Protein AF-A0A392P5S0-F1 (afdb_monomer_lite)

Radius of gyration: 14.04 Å; chains: 1; bounding box: 34×25×41 Å

pLDDT: mean 90.63, std 9.39, range [59.47, 98.25]

Secondary structure (DSSP, 8-state):
--EEEEESTTSS-EEEEE-TTSEEEEEESTTSTT--EEEEEEE----PPTT-S----EEEEETTTTEEEEESSSSEEEEEETTTTEEEEEEE-SSSSPP---

Structure (mmCIF, N/CA/C/O backbone):
data_AF-A0A392P5S0-F1
#
_entry.id   AF-A0A392P5S0-F1
#
loop_
_atom_site.group_PDB
_atom_site.id
_atom_site.type_symbol
_atom_site.label_atom_id
_atom_site.label_alt_id
_atom_site.label_comp_id
_atom_site.label_asym_id
_atom_site.label_entity_id
_atom_site.label_seq_id
_atom_site.pdbx_PDB_ins_code
_atom_site.Cartn_x
_atom_site.Cartn_y
_atom_site.Cartn_z
_atom_site.occupancy
_atom_site.B_iso_or_equiv
_atom_site.auth_seq_id
_atom_site.auth_comp_id
_atom_site.auth_asym_id
_atom_site.auth_atom_id
_atom_site.pdbx_PDB_model_num
ATOM 1 N N . ILE A 1 1 ? -0.315 -10.932 -1.453 1.00 83.0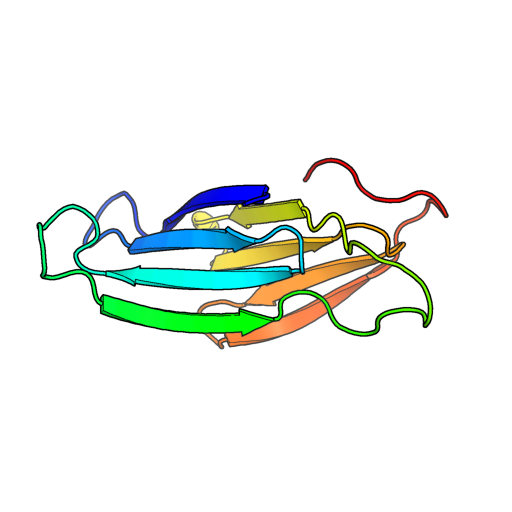0 1 ILE A N 1
ATOM 2 C CA . ILE A 1 1 ? 0.170 -9.912 -0.491 1.00 83.00 1 ILE A CA 1
ATOM 3 C C . ILE A 1 1 ? 1.676 -9.899 -0.627 1.00 83.00 1 ILE A C 1
ATOM 5 O O . ILE A 1 1 ? 2.263 -10.970 -0.542 1.00 83.00 1 ILE A O 1
ATOM 9 N N . SER A 1 2 ? 2.264 -8.745 -0.922 1.00 93.12 2 SER A N 1
ATOM 10 C CA . SER A 1 2 ? 3.711 -8.587 -1.091 1.00 93.12 2 SER A CA 1
ATOM 11 C C . SER A 1 2 ? 4.390 -7.954 0.119 1.00 93.12 2 SER A C 1
ATOM 13 O O . SER A 1 2 ? 5.561 -8.231 0.353 1.00 93.12 2 SER A O 1
ATOM 15 N N . LYS A 1 3 ? 3.667 -7.162 0.924 1.00 96.19 3 LYS A N 1
ATOM 16 C CA . LYS A 1 3 ? 4.178 -6.626 2.192 1.00 96.19 3 LYS A CA 1
ATOM 17 C C . LYS A 1 3 ? 3.084 -6.459 3.236 1.00 96.19 3 LYS A C 1
ATOM 19 O O . LYS A 1 3 ? 1.951 -6.108 2.907 1.00 96.19 3 LYS A O 1
ATOM 24 N N . LEU A 1 4 ? 3.467 -6.676 4.489 1.00 97.50 4 LEU A N 1
ATOM 25 C CA . LEU A 1 4 ? 2.742 -6.261 5.683 1.00 97.50 4 LEU A CA 1
ATOM 26 C C . LEU A 1 4 ? 3.721 -5.479 6.556 1.00 97.50 4 LEU A C 1
ATOM 28 O O . LEU A 1 4 ? 4.816 -5.974 6.822 1.00 97.50 4 LEU A O 1
ATOM 32 N N . CYS A 1 5 ? 3.355 -4.279 6.987 1.00 97.06 5 CYS A N 1
ATOM 33 C CA . CYS A 1 5 ? 4.156 -3.518 7.942 1.00 97.06 5 CYS A CA 1
ATOM 34 C C . CYS A 1 5 ? 3.275 -2.643 8.830 1.00 97.06 5 CYS A C 1
ATOM 36 O O . CYS A 1 5 ? 2.129 -2.337 8.488 1.00 97.06 5 CYS A O 1
ATOM 38 N N . LEU A 1 6 ? 3.826 -2.257 9.977 1.00 97.44 6 LEU A N 1
ATOM 39 C CA . LEU A 1 6 ? 3.198 -1.296 10.868 1.00 97.44 6 LEU A CA 1
ATOM 40 C C . LEU A 1 6 ? 3.603 0.119 10.461 1.00 97.44 6 LEU A C 1
ATOM 42 O O . LEU A 1 6 ? 4.764 0.387 10.154 1.00 97.44 6 LEU A O 1
ATOM 46 N N . VAL A 1 7 ? 2.623 1.010 10.456 1.00 96.44 7 VAL A N 1
ATOM 47 C CA . VAL A 1 7 ? 2.802 2.455 10.329 1.00 96.44 7 VAL A CA 1
ATOM 48 C C . VAL A 1 7 ? 2.481 3.056 11.689 1.00 96.44 7 VAL A C 1
ATOM 50 O O . VAL A 1 7 ? 1.508 2.646 12.319 1.00 96.44 7 VAL A O 1
ATOM 53 N N . ASN A 1 8 ? 3.288 4.011 12.142 1.00 95.06 8 ASN A N 1
ATOM 54 C CA . ASN A 1 8 ? 3.174 4.637 13.464 1.00 95.06 8 ASN A CA 1
ATOM 55 C C . ASN A 1 8 ? 3.279 3.618 14.613 1.00 95.06 8 ASN A C 1
ATOM 57 O O . ASN A 1 8 ? 2.482 3.630 15.542 1.00 95.06 8 ASN A O 1
ATOM 61 N N . GLU A 1 9 ? 4.267 2.719 14.547 1.00 92.50 9 GLU A N 1
ATOM 62 C CA . GLU A 1 9 ? 4.440 1.610 15.504 1.00 92.50 9 GLU A CA 1
ATOM 63 C C . GLU A 1 9 ? 4.568 2.055 16.973 1.00 92.50 9 GLU A C 1
ATOM 65 O O . GLU A 1 9 ? 4.170 1.325 17.873 1.00 92.50 9 GLU A O 1
ATOM 70 N N . LEU A 1 10 ? 5.095 3.256 17.220 1.00 92.44 10 LEU A N 1
ATOM 71 C CA . LEU A 1 10 ? 5.299 3.791 18.570 1.00 92.44 10 LEU A CA 1
ATOM 72 C C . LEU A 1 10 ? 4.048 4.457 19.175 1.00 92.44 10 LEU A C 1
ATOM 74 O O . LEU A 1 10 ? 4.129 4.968 20.290 1.00 92.44 10 LEU A O 1
ATOM 78 N N . ASP A 1 11 ? 2.923 4.481 18.456 1.00 89.31 11 ASP A N 1
ATOM 79 C CA . ASP A 1 11 ? 1.676 5.130 18.878 1.00 89.31 11 ASP A CA 1
ATOM 80 C C . ASP A 1 11 ? 0.446 4.312 18.410 1.00 89.31 11 ASP A C 1
ATOM 82 O O . ASP A 1 11 ? 0.447 3.078 18.474 1.00 89.31 11 ASP A O 1
ATOM 86 N N . ASP A 1 12 ? -0.607 4.979 17.929 1.00 91.38 12 ASP A N 1
ATOM 87 C CA . ASP A 1 12 ? -1.849 4.421 17.393 1.00 91.38 12 ASP A CA 1
ATOM 88 C C . ASP A 1 12 ? -1.605 3.715 16.037 1.00 91.38 12 ASP A C 1
ATOM 90 O O . ASP A 1 12 ? -1.971 4.198 14.958 1.00 91.38 12 ASP A O 1
ATOM 94 N N . SER A 1 13 ? -0.920 2.568 16.098 1.00 96.38 13 SER A N 1
ATOM 95 C CA . SER A 1 13 ? -0.388 1.879 14.921 1.00 96.38 13 SER A CA 1
ATOM 96 C C . SER A 1 13 ? -1.461 1.461 13.911 1.00 96.38 13 SER A C 1
ATOM 98 O O . SER A 1 13 ? -2.577 1.041 14.241 1.00 96.38 13 SER A O 1
ATOM 100 N N . LEU A 1 14 ? -1.089 1.542 12.637 1.00 97.38 14 LEU A N 1
ATOM 101 C CA . LEU A 1 14 ? -1.897 1.130 11.499 1.00 97.38 14 LEU A CA 1
ATOM 102 C C . LEU A 1 14 ? -1.224 -0.042 10.789 1.00 97.38 14 LEU A C 1
ATOM 104 O O . LEU A 1 14 ? -0.001 -0.103 10.678 1.00 97.38 14 LEU A O 1
ATOM 108 N N . LEU A 1 15 ? -2.028 -0.953 10.252 1.00 97.94 15 LEU A N 1
ATOM 109 C CA . LEU A 1 15 ? -1.539 -2.054 9.432 1.00 97.94 15 LEU A CA 1
ATOM 110 C C . LEU A 1 15 ? -1.566 -1.649 7.961 1.00 97.94 15 LEU A C 1
ATOM 112 O O . LEU A 1 15 ? -2.641 -1.533 7.367 1.00 97.94 15 LEU A O 1
ATOM 116 N N . LEU A 1 16 ? -0.393 -1.501 7.357 1.00 98.00 16 LEU A N 1
ATOM 117 C CA . LEU A 1 16 ? -0.255 -1.364 5.914 1.00 98.00 16 LEU A CA 1
ATOM 118 C C . LEU A 1 16 ? -0.141 -2.749 5.277 1.00 98.00 16 LEU A C 1
ATOM 120 O O . LEU A 1 16 ? 0.732 -3.545 5.624 1.00 98.00 16 LEU A O 1
ATOM 124 N N . ALA A 1 17 ? -1.019 -3.021 4.316 1.00 98.00 17 ALA A N 1
ATOM 125 C CA . ALA A 1 17 ? -1.022 -4.232 3.512 1.00 98.00 17 ALA A CA 1
ATOM 126 C C . ALA A 1 17 ? -0.869 -3.884 2.029 1.00 98.00 17 ALA A C 1
ATOM 128 O O . ALA A 1 17 ? -1.772 -3.307 1.417 1.00 98.00 17 ALA A O 1
ATOM 129 N N . ALA A 1 18 ? 0.267 -4.273 1.453 1.00 96.50 18 ALA A N 1
ATOM 130 C CA . ALA A 1 18 ? 0.521 -4.172 0.025 1.00 96.50 18 ALA A CA 1
ATOM 131 C C . ALA A 1 18 ? 0.192 -5.497 -0.667 1.00 96.50 18 ALA A C 1
ATOM 133 O O . ALA A 1 18 ? 0.598 -6.587 -0.246 1.00 96.50 18 ALA A O 1
ATOM 134 N N . SER A 1 19 ? -0.558 -5.405 -1.752 1.00 94.56 19 SER A N 1
ATOM 135 C CA . SER A 1 19 ? -0.874 -6.518 -2.631 1.00 94.56 19 SER A CA 1
ATOM 136 C C . SER A 1 19 ? 0.105 -6.570 -3.807 1.00 94.56 19 SER A C 1
ATOM 138 O O . SER A 1 19 ? 0.677 -5.564 -4.215 1.00 94.56 19 SER A O 1
ATOM 140 N N . SER A 1 20 ? 0.294 -7.761 -4.374 1.00 91.75 20 SER A N 1
ATOM 141 C CA . SER A 1 20 ? 1.240 -8.015 -5.471 1.00 91.75 20 SER A CA 1
ATOM 142 C C . SER A 1 20 ? 0.830 -7.341 -6.793 1.00 91.75 20 SER A C 1
ATOM 144 O O . SER A 1 20 ? 1.634 -7.245 -7.715 1.00 91.75 20 SER A O 1
ATOM 146 N N . ASP A 1 21 ? -0.409 -6.853 -6.882 1.00 89.62 21 ASP A N 1
ATOM 147 C CA . ASP A 1 21 ? -0.940 -6.021 -7.971 1.00 89.62 21 ASP A CA 1
ATOM 148 C C . ASP A 1 21 ? -0.653 -4.512 -7.783 1.00 89.62 21 ASP A C 1
ATOM 150 O O . ASP A 1 21 ? -1.026 -3.691 -8.625 1.00 89.62 21 ASP A O 1
ATOM 154 N N . GLY A 1 22 ? 0.030 -4.134 -6.699 1.00 91.31 22 GLY A N 1
ATOM 155 C CA . GLY A 1 22 ? 0.379 -2.749 -6.380 1.00 91.31 22 GLY A CA 1
ATOM 156 C C . GLY A 1 22 ? -0.711 -1.986 -5.631 1.00 91.31 22 GLY A C 1
ATOM 157 O O . GLY A 1 22 ? -0.559 -0.789 -5.409 1.00 91.31 22 GLY A O 1
ATOM 158 N N . ASN A 1 23 ? -1.804 -2.636 -5.225 1.00 93.94 23 ASN A N 1
ATOM 159 C CA . ASN A 1 23 ? -2.785 -1.996 -4.353 1.00 93.94 23 ASN A CA 1
ATOM 160 C C . ASN A 1 23 ? -2.277 -1.960 -2.909 1.00 93.94 23 ASN A C 1
ATOM 162 O O . ASN A 1 23 ? -1.872 -2.987 -2.357 1.00 93.94 23 ASN A O 1
ATOM 166 N N . ILE A 1 24 ? -2.358 -0.792 -2.28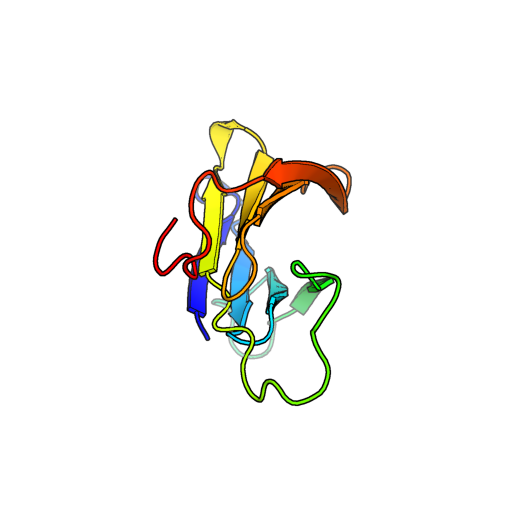1 1.00 95.81 24 ILE A N 1
ATOM 167 C CA . ILE A 1 24 ? -2.018 -0.575 -0.876 1.00 95.81 24 ILE A CA 1
ATOM 168 C C . ILE A 1 24 ? -3.293 -0.267 -0.108 1.00 95.81 24 ILE A C 1
ATOM 170 O O . ILE A 1 24 ? -4.147 0.493 -0.564 1.00 95.81 24 ILE A O 1
ATOM 174 N N . ARG A 1 25 ? -3.431 -0.889 1.062 1.00 97.31 25 ARG A N 1
ATOM 175 C CA . ARG A 1 25 ? -4.525 -0.642 2.002 1.00 97.31 25 ARG A CA 1
ATOM 176 C C . ARG A 1 25 ? -3.955 -0.438 3.391 1.00 97.31 25 ARG A C 1
ATOM 178 O O . ARG A 1 25 ? -3.139 -1.243 3.833 1.00 97.31 25 ARG A O 1
ATOM 185 N N . VAL A 1 26 ? -4.419 0.595 4.079 1.00 97.50 26 VAL A N 1
ATOM 186 C CA . VAL A 1 26 ? -4.016 0.900 5.453 1.00 97.50 26 VAL A CA 1
ATOM 187 C C . VAL A 1 26 ? -5.213 0.700 6.369 1.00 97.50 26 VAL A C 1
ATOM 189 O O . VAL A 1 26 ? -6.295 1.221 6.102 1.00 97.50 26 VAL A O 1
ATOM 192 N N . TRP A 1 27 ? -5.034 -0.068 7.438 1.00 98.25 27 TRP A N 1
ATOM 193 C CA . TRP A 1 27 ? -6.104 -0.483 8.337 1.00 98.25 27 TRP A CA 1
ATOM 194 C C . TRP A 1 27 ? -5.863 0.005 9.761 1.00 98.25 27 TRP A C 1
ATOM 196 O O . TRP A 1 27 ? -4.773 -0.168 10.305 1.00 98.25 27 TRP A O 1
ATOM 206 N N . LYS A 1 28 ? -6.912 0.542 10.383 1.00 97.75 28 LYS A N 1
ATOM 207 C CA . LYS A 1 28 ? -6.968 0.848 11.816 1.00 97.75 28 LYS A CA 1
ATOM 208 C C . LYS A 1 28 ? -7.714 -0.260 12.563 1.00 97.75 28 LYS A C 1
ATOM 210 O O . LYS A 1 28 ? -8.472 -1.024 11.956 1.00 97.75 28 LYS A O 1
ATOM 215 N N . ASP A 1 29 ? -7.502 -0.339 13.877 1.00 97.12 29 ASP A N 1
ATOM 216 C CA . ASP A 1 29 ? -8.162 -1.298 14.772 1.00 97.12 29 ASP A CA 1
ATOM 217 C C . ASP A 1 29 ? -7.921 -2.759 14.323 1.00 97.12 29 ASP A C 1
ATOM 219 O O . ASP A 1 29 ? -8.761 -3.640 14.516 1.00 97.12 29 ASP A O 1
ATOM 223 N N . TYR A 1 30 ? -6.773 -3.030 13.680 1.00 96.69 30 TYR A N 1
ATOM 224 C CA . TYR A 1 30 ? -6.511 -4.299 12.991 1.00 96.69 30 TYR A CA 1
ATOM 225 C C . TYR A 1 30 ? -6.468 -5.501 13.948 1.00 96.69 30 TYR A C 1
ATOM 227 O O . TYR A 1 30 ? -6.880 -6.601 13.574 1.00 96.69 30 TYR A O 1
ATOM 235 N N . SER A 1 31 ? -6.053 -5.280 15.197 1.00 95.19 31 SER A N 1
ATOM 236 C CA . SER A 1 31 ? -6.010 -6.285 16.266 1.00 95.19 31 SER A CA 1
ATOM 237 C C . SER A 1 31 ? -7.367 -6.532 16.943 1.00 95.19 31 SER A C 1
ATOM 239 O O . SER A 1 31 ? -7.557 -7.563 17.591 1.00 95.19 31 SER A O 1
ATOM 241 N N . LEU A 1 32 ? -8.339 -5.627 16.785 1.00 96.50 32 LEU A N 1
ATOM 242 C CA . LEU A 1 32 ? -9.629 -5.685 17.472 1.00 96.50 32 LEU A CA 1
ATOM 243 C C . LEU A 1 32 ? -10.655 -6.442 16.626 1.00 96.50 32 LEU A C 1
ATOM 245 O O . LEU A 1 32 ? -11.145 -5.945 15.612 1.00 96.50 32 LEU A O 1
ATOM 249 N N . ARG A 1 33 ? -11.008 -7.667 17.029 1.00 96.19 33 ARG A N 1
ATOM 250 C CA . ARG A 1 33 ? -11.948 -8.532 16.292 1.00 96.19 33 ARG A CA 1
ATOM 251 C C . ARG A 1 33 ? -13.243 -7.792 15.919 1.00 96.19 33 ARG A C 1
ATOM 253 O O . ARG A 1 33 ? -13.980 -7.340 16.790 1.00 96.19 33 ARG A O 1
ATOM 260 N N . GLY A 1 34 ? -13.541 -7.732 14.620 1.00 97.19 34 GLY A N 1
ATOM 261 C CA . GLY A 1 34 ? -14.776 -7.144 14.093 1.00 97.19 34 GLY A CA 1
ATOM 262 C C . GLY A 1 34 ? -14.821 -5.615 14.137 1.00 97.19 34 GLY A C 1
ATOM 263 O O . GLY A 1 34 ? -15.889 -5.037 13.941 1.00 97.19 34 GLY A O 1
ATOM 264 N N . LYS A 1 35 ? -13.695 -4.953 14.421 1.00 97.50 35 LYS A N 1
ATOM 265 C CA . LYS A 1 35 ? -13.580 -3.489 14.461 1.00 97.50 35 LYS A CA 1
ATOM 266 C C . LYS A 1 35 ? -12.625 -2.931 13.406 1.00 97.50 35 LYS A C 1
ATOM 268 O O . LYS A 1 35 ? -12.484 -1.717 13.348 1.00 97.50 35 LYS A O 1
ATOM 273 N N . GLN A 1 36 ? -12.034 -3.789 12.567 1.00 97.75 36 GLN A N 1
ATOM 274 C CA . GLN A 1 36 ? -11.122 -3.407 11.486 1.00 97.75 36 GLN A CA 1
ATOM 275 C C . GLN A 1 36 ? -11.759 -2.334 10.595 1.00 97.75 36 GLN A C 1
ATOM 277 O O . GLN A 1 36 ? -12.849 -2.539 10.055 1.00 97.75 36 GLN A O 1
ATOM 282 N N . LYS A 1 37 ? -11.062 -1.213 10.399 1.00 98.06 37 LYS A N 1
ATOM 283 C CA . LYS A 1 37 ? -11.505 -0.122 9.519 1.00 98.06 37 LYS A CA 1
ATOM 284 C C . LYS A 1 37 ? -10.445 0.175 8.479 1.00 98.06 37 LYS A C 1
ATOM 286 O O . LYS A 1 37 ? -9.270 0.291 8.813 1.00 98.06 37 LYS A O 1
ATOM 291 N N . LEU A 1 38 ? -10.870 0.331 7.230 1.00 97.94 38 LEU A N 1
ATOM 292 C CA . LEU A 1 38 ? -10.001 0.818 6.167 1.00 97.94 38 LEU A CA 1
ATOM 293 C C . LEU A 1 38 ? -9.820 2.330 6.349 1.00 97.94 38 LEU A C 1
ATOM 295 O O . LEU A 1 38 ? -10.802 3.065 6.302 1.00 97.94 38 LEU A O 1
ATOM 299 N N . ALA A 1 39 ? -8.586 2.768 6.589 1.00 96.19 39 ALA A N 1
ATOM 300 C CA . ALA A 1 39 ? -8.242 4.179 6.736 1.00 96.19 39 ALA A CA 1
ATOM 301 C C . ALA A 1 39 ? -8.046 4.840 5.365 1.00 96.19 39 ALA A C 1
ATOM 303 O O . ALA A 1 39 ? -8.662 5.860 5.081 1.00 96.19 39 ALA A O 1
ATOM 304 N N . THR A 1 40 ? -7.237 4.222 4.501 1.00 95.94 40 THR A N 1
ATOM 305 C CA . THR A 1 40 ? -7.004 4.678 3.125 1.00 95.94 40 THR A CA 1
ATOM 306 C C . THR A 1 40 ? -6.655 3.498 2.216 1.00 95.94 40 THR A C 1
ATOM 308 O O . THR A 1 40 ? -6.252 2.422 2.685 1.00 95.94 40 THR A O 1
ATOM 311 N N . ALA A 1 41 ? -6.840 3.681 0.910 1.00 95.81 41 ALA A N 1
ATOM 312 C CA . ALA A 1 41 ? -6.453 2.720 -0.112 1.00 95.81 41 ALA A CA 1
ATOM 313 C C . ALA A 1 41 ? -6.094 3.429 -1.420 1.00 95.81 41 ALA A C 1
ATOM 315 O O . ALA A 1 41 ? -6.857 4.258 -1.910 1.00 95.81 41 ALA A O 1
ATOM 316 N N . PHE A 1 42 ? -4.965 3.051 -2.014 1.00 94.06 42 PHE A N 1
ATOM 317 C CA . PHE A 1 42 ? -4.479 3.635 -3.263 1.00 94.06 42 PHE A CA 1
ATOM 318 C C . PHE A 1 42 ? -3.658 2.620 -4.069 1.00 94.06 42 PHE A C 1
ATOM 320 O O . PHE A 1 42 ? -3.166 1.623 -3.536 1.00 94.06 42 PHE A O 1
ATOM 327 N N . SER A 1 43 ? -3.524 2.858 -5.375 1.00 92.69 43 SER A N 1
ATOM 328 C CA . SER A 1 43 ? -2.653 2.067 -6.252 1.00 92.69 43 SER A CA 1
ATOM 329 C C . SER A 1 43 ? -1.274 2.712 -6.288 1.00 92.69 43 SER A C 1
ATOM 331 O O . SER A 1 43 ? -1.136 3.819 -6.798 1.00 92.69 43 SER A O 1
ATOM 333 N N . SER A 1 44 ? -0.250 2.015 -5.798 1.00 91.88 44 SER A N 1
ATOM 334 C CA . SER A 1 44 ? 1.114 2.549 -5.743 1.00 91.88 44 SER A CA 1
ATOM 335 C C . SER A 1 44 ? 1.868 2.453 -7.067 1.00 91.88 44 SER A C 1
ATOM 337 O O . SER A 1 44 ? 2.822 3.192 -7.285 1.00 91.88 44 SER A O 1
ATOM 339 N N . ILE A 1 45 ? 1.421 1.573 -7.967 1.00 86.56 45 ILE A N 1
ATOM 340 C CA . ILE A 1 45 ? 2.046 1.332 -9.269 1.00 86.56 45 ILE A CA 1
ATOM 341 C C . ILE A 1 45 ? 1.138 1.848 -10.392 1.00 86.56 45 ILE A C 1
ATOM 343 O O . ILE A 1 45 ? -0.007 1.406 -10.545 1.00 86.56 45 ILE A O 1
ATOM 347 N N . HIS A 1 46 ? 1.663 2.745 -11.226 1.00 76.38 46 HIS A N 1
ATOM 348 C CA . HIS A 1 46 ? 0.977 3.305 -12.395 1.00 76.38 46 HIS A CA 1
ATOM 349 C C . HIS A 1 46 ? 1.596 2.816 -13.710 1.00 76.38 46 HIS A C 1
ATOM 351 O O . HIS A 1 46 ? 2.801 2.640 -13.796 1.00 76.38 46 HIS A O 1
ATOM 357 N N . GLY A 1 47 ? 0.77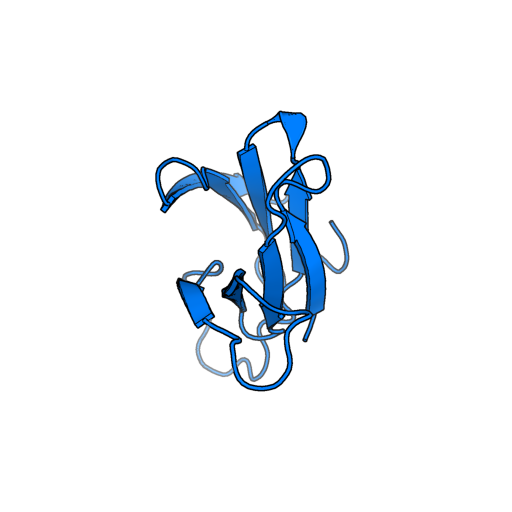8 2.632 -14.752 1.00 66.38 47 GLY A N 1
ATOM 358 C CA . GLY A 1 47 ? 1.267 2.329 -16.105 1.00 66.38 47 GLY A CA 1
ATOM 359 C C . GLY A 1 47 ? 1.619 0.858 -16.319 1.00 66.38 47 GLY A C 1
ATOM 360 O O . GLY A 1 47 ? 2.765 0.457 -16.232 1.00 66.38 47 GLY A O 1
ATOM 361 N N . HIS A 1 48 ? 0.630 0.021 -16.621 1.00 64.31 48 HIS A N 1
ATOM 362 C CA . HIS A 1 48 ? 0.842 -1.410 -16.847 1.00 64.31 48 HIS A CA 1
ATOM 363 C C . HIS A 1 48 ? 0.923 -1.732 -18.348 1.00 64.31 48 HIS A C 1
ATOM 365 O O . HIS A 1 48 ? 0.038 -1.328 -19.105 1.00 64.31 48 HIS A O 1
ATOM 371 N N . LYS A 1 49 ? 1.948 -2.480 -18.786 1.00 62.06 49 LYS A N 1
ATOM 372 C CA . LYS A 1 49 ? 2.035 -2.954 -20.177 1.00 62.06 49 LYS A CA 1
ATOM 373 C C . LYS A 1 49 ? 0.898 -3.952 -20.462 1.00 62.06 49 LYS A C 1
ATOM 375 O O . LYS A 1 49 ? 0.699 -4.876 -19.672 1.00 62.06 49 LYS A O 1
ATOM 380 N N . PRO A 1 50 ? 0.147 -3.814 -21.570 1.00 59.47 50 PRO A N 1
ATOM 381 C CA . PRO A 1 50 ? -0.875 -4.790 -21.944 1.00 59.47 50 PRO A CA 1
ATOM 382 C C . PRO A 1 50 ? -0.279 -6.205 -22.033 1.00 59.47 50 PRO A C 1
ATOM 384 O O . PRO A 1 50 ? 0.759 -6.394 -22.659 1.00 59.47 50 PRO A O 1
ATOM 387 N N . GLY A 1 51 ? -0.927 -7.196 -21.412 1.00 63.78 51 GLY A N 1
ATOM 388 C CA . GLY A 1 51 ? -0.537 -8.614 -21.499 1.00 63.78 51 GLY A CA 1
ATOM 389 C C . GLY A 1 51 ? 0.264 -9.174 -20.318 1.00 63.78 51 GLY A C 1
ATOM 390 O O . GLY A 1 51 ? 0.374 -10.394 -20.195 1.00 63.78 51 GLY A O 1
ATOM 391 N N . VAL A 1 52 ? 0.760 -8.328 -19.413 1.00 65.12 52 VAL A N 1
ATOM 392 C CA . VAL A 1 52 ? 1.383 -8.779 -18.160 1.00 65.12 52 VAL A CA 1
ATOM 393 C C . VAL A 1 52 ? 0.293 -9.232 -17.170 1.00 65.12 52 VAL A C 1
ATOM 395 O O . VAL A 1 52 ? -0.741 -8.589 -17.022 1.00 65.12 52 VAL A O 1
ATOM 398 N N . ARG A 1 53 ? 0.458 -10.397 -16.531 1.00 62.34 53 ARG A N 1
ATOM 399 C CA . ARG A 1 53 ? -0.563 -10.963 -15.619 1.00 62.34 53 ARG A CA 1
ATOM 400 C C . ARG A 1 53 ? -0.356 -10.580 -14.153 1.00 62.34 53 ARG A C 1
ATOM 402 O O . ARG A 1 53 ? -1.289 -10.704 -13.367 1.00 62.34 53 ARG A O 1
ATOM 409 N N . SER A 1 54 ? 0.846 -10.144 -13.783 1.00 67.81 54 SER A N 1
ATOM 410 C CA . SER A 1 54 ? 1.210 -9.784 -12.413 1.00 67.81 54 SER A CA 1
ATOM 411 C C . SER A 1 54 ? 2.121 -8.568 -12.430 1.00 67.81 54 SER A C 1
ATOM 413 O O . SER A 1 54 ? 3.028 -8.500 -13.240 1.00 67.81 54 SER A O 1
ATOM 415 N N . ARG A 1 55 ? 1.916 -7.617 -11.517 1.00 77.81 55 ARG A N 1
ATOM 416 C CA . ARG A 1 55 ? 2.850 -6.492 -11.342 1.00 77.81 55 ARG A CA 1
ATOM 417 C C . ARG A 1 55 ? 4.058 -6.857 -10.483 1.00 77.81 55 ARG A C 1
ATOM 419 O O . ARG A 1 55 ? 5.011 -6.082 -10.459 1.00 77.81 55 ARG A O 1
ATOM 426 N N . ASN A 1 56 ? 3.991 -7.995 -9.778 1.00 88.81 56 ASN A N 1
ATOM 427 C CA . ASN A 1 56 ? 4.971 -8.437 -8.782 1.00 88.81 56 ASN A CA 1
ATOM 428 C C . ASN A 1 56 ? 5.428 -7.277 -7.890 1.00 88.81 56 ASN A C 1
ATOM 430 O O . ASN A 1 56 ? 6.617 -7.046 -7.700 1.00 88.81 56 ASN A O 1
ATOM 434 N N . ALA A 1 57 ? 4.449 -6.516 -7.397 1.00 92.12 57 ALA A N 1
ATOM 435 C CA . ALA A 1 57 ? 4.694 -5.284 -6.676 1.00 92.12 57 ALA A CA 1
ATOM 436 C C . ALA A 1 57 ? 5.526 -5.543 -5.422 1.00 92.12 57 ALA A C 1
ATOM 438 O O . ALA A 1 57 ? 5.123 -6.331 -4.565 1.00 92.12 57 ALA A O 1
ATOM 439 N N . VAL A 1 58 ? 6.631 -4.827 -5.290 1.00 94.62 58 VAL A N 1
ATOM 440 C CA . VAL A 1 58 ? 7.442 -4.750 -4.079 1.00 94.62 58 VAL A CA 1
ATOM 441 C C . VAL A 1 58 ? 7.264 -3.372 -3.472 1.00 94.62 58 VAL A C 1
ATOM 443 O O . VAL A 1 58 ? 7.131 -2.380 -4.189 1.00 94.62 58 VAL A O 1
ATOM 446 N N . VAL A 1 59 ? 7.184 -3.315 -2.148 1.00 96.12 59 VAL A N 1
ATOM 447 C CA . VAL A 1 59 ? 6.875 -2.087 -1.415 1.00 96.12 59 VAL A CA 1
ATOM 448 C C . VAL A 1 59 ? 7.807 -1.978 -0.219 1.00 96.12 59 VAL A C 1
ATOM 450 O O . VAL A 1 59 ? 8.164 -2.993 0.377 1.00 96.12 59 VAL A O 1
ATOM 453 N N . ASP A 1 60 ? 8.175 -0.763 0.166 1.00 96.94 60 ASP A N 1
ATOM 454 C CA . ASP A 1 60 ? 8.845 -0.496 1.431 1.00 96.94 60 ASP A CA 1
ATOM 455 C C . ASP A 1 60 ? 8.335 0.774 2.114 1.00 96.94 60 ASP A C 1
ATOM 457 O O . ASP A 1 60 ? 7.962 1.736 1.448 1.00 96.94 60 ASP A O 1
ATOM 461 N N . TRP A 1 61 ? 8.262 0.739 3.446 1.00 97.19 61 TRP A N 1
ATOM 462 C CA . TRP A 1 61 ? 7.756 1.826 4.283 1.00 97.19 61 TRP A CA 1
ATOM 463 C C . TRP A 1 61 ? 8.886 2.381 5.146 1.00 97.19 61 TRP A C 1
ATOM 465 O O . TRP A 1 61 ? 9.503 1.640 5.908 1.00 97.19 61 TRP A O 1
ATOM 475 N N . GLN A 1 62 ? 9.115 3.692 5.063 1.00 97.38 62 GLN A N 1
ATOM 476 C CA . GLN A 1 62 ? 10.181 4.382 5.785 1.00 97.38 62 GLN A CA 1
ATOM 477 C C . GLN A 1 62 ? 9.602 5.404 6.772 1.00 97.38 62 GLN A C 1
ATOM 479 O O . GLN A 1 62 ? 9.494 6.597 6.468 1.00 97.38 62 GLN A O 1
ATOM 484 N N . GLN A 1 63 ? 9.295 4.929 7.988 1.00 95.06 63 GLN A N 1
ATOM 485 C CA . GLN A 1 63 ? 8.633 5.685 9.064 1.00 95.06 63 GLN A CA 1
ATOM 486 C C . GLN A 1 63 ? 9.257 7.059 9.340 1.00 95.06 63 GLN A C 1
ATOM 488 O O . GLN A 1 63 ? 8.528 8.030 9.503 1.00 95.06 63 GLN A O 1
ATOM 493 N N . GLN A 1 64 ? 10.590 7.158 9.381 1.00 95.56 64 GLN A N 1
ATOM 494 C CA . GLN A 1 64 ? 11.277 8.410 9.725 1.00 95.56 64 GLN A CA 1
ATOM 495 C C . GLN A 1 64 ? 11.044 9.522 8.691 1.00 95.56 64 GLN A C 1
ATOM 497 O O . GLN A 1 64 ? 11.042 10.698 9.039 1.00 95.56 64 GLN A O 1
ATOM 502 N N . SER A 1 65 ? 10.869 9.148 7.423 1.00 96.50 65 SER A N 1
ATOM 503 C CA . SER A 1 65 ? 10.719 10.093 6.311 1.00 96.50 65 SER A CA 1
ATOM 504 C C . SER A 1 65 ? 9.270 10.328 5.892 1.00 96.50 65 SER A C 1
ATOM 506 O O . SER A 1 65 ? 9.002 11.275 5.162 1.00 96.50 65 SER A O 1
ATOM 508 N N . GLY A 1 66 ? 8.347 9.458 6.311 1.00 96.19 66 GLY A N 1
ATOM 509 C CA . GLY A 1 66 ? 6.968 9.480 5.825 1.00 96.19 66 GLY A CA 1
ATOM 510 C C . GLY A 1 66 ? 6.806 8.958 4.392 1.00 96.19 66 GLY A C 1
ATOM 511 O O . GLY A 1 66 ? 5.726 9.090 3.814 1.00 96.19 66 GLY A O 1
ATOM 512 N N . TYR A 1 67 ? 7.855 8.363 3.810 1.00 97.62 67 TYR A N 1
ATOM 513 C CA . TYR A 1 67 ? 7.833 7.885 2.434 1.00 97.62 67 TYR A CA 1
ATOM 514 C C . TYR A 1 67 ? 7.553 6.396 2.311 1.00 97.62 67 TYR A C 1
ATOM 516 O O . TYR A 1 67 ? 8.063 5.561 3.062 1.00 97.62 67 TYR A O 1
ATOM 524 N N . LEU A 1 68 ? 6.784 6.077 1.277 1.00 97.31 68 LEU A N 1
ATOM 525 C CA . LEU A 1 68 ? 6.558 4.725 0.815 1.00 97.31 68 LEU A CA 1
ATOM 526 C C . LEU A 1 68 ? 7.152 4.545 -0.581 1.00 97.31 68 LEU A C 1
ATOM 528 O O . LEU A 1 68 ? 6.850 5.291 -1.510 1.00 97.31 68 LEU A O 1
ATOM 532 N N . TYR A 1 69 ? 7.982 3.525 -0.733 1.00 96.12 69 TYR A N 1
ATOM 533 C CA . TYR A 1 69 ? 8.592 3.158 -2.000 1.00 96.12 69 TYR A CA 1
ATOM 534 C C . TYR A 1 69 ? 7.847 1.979 -2.598 1.00 96.12 69 TYR A C 1
ATOM 536 O O . TYR A 1 69 ? 7.451 1.054 -1.892 1.00 96.12 69 TYR A O 1
ATOM 544 N N . SER A 1 70 ? 7.645 2.000 -3.908 1.00 95.00 70 SER A N 1
ATOM 545 C CA . SER A 1 70 ? 7.012 0.898 -4.624 1.00 95.00 70 SER A CA 1
ATOM 546 C C . SER A 1 70 ? 7.669 0.674 -5.976 1.00 95.00 70 SER A C 1
ATOM 548 O O . SER A 1 70 ? 8.076 1.616 -6.652 1.00 95.00 70 SER A O 1
ATOM 550 N N . SER A 1 71 ? 7.804 -0.589 -6.359 1.00 93.06 71 SER A N 1
ATOM 551 C CA . SER A 1 71 ? 8.338 -1.008 -7.653 1.00 93.06 71 SER A CA 1
ATOM 552 C C . SER A 1 71 ? 7.807 -2.404 -7.998 1.00 93.06 71 SER A C 1
ATOM 554 O O . SER A 1 71 ? 6.887 -2.895 -7.345 1.00 93.06 71 SER A O 1
ATOM 556 N N . GLY A 1 72 ? 8.341 -3.049 -9.029 1.00 88.75 72 GLY A N 1
ATOM 557 C CA . GLY A 1 72 ? 7.945 -4.393 -9.446 1.00 88.75 72 GLY A CA 1
ATOM 558 C C . GLY A 1 72 ? 8.516 -4.712 -10.819 1.00 88.75 72 GLY A C 1
ATOM 559 O O . GLY A 1 72 ? 9.715 -4.580 -11.046 1.00 88.75 72 GLY A O 1
ATOM 560 N N . GLU A 1 73 ? 7.657 -5.073 -11.770 1.00 83.50 73 GLU A N 1
ATOM 561 C CA . GLU A 1 73 ? 8.083 -5.339 -13.156 1.00 83.50 73 GLU A CA 1
ATOM 562 C C . GLU A 1 73 ? 8.505 -4.095 -13.960 1.00 83.50 73 GLU A C 1
ATOM 564 O O . GLU A 1 73 ? 8.987 -4.213 -15.084 1.00 83.50 73 GLU A O 1
ATOM 569 N N . MET A 1 74 ? 8.325 -2.894 -13.411 1.00 75.19 74 MET A N 1
ATOM 570 C CA . MET A 1 74 ? 8.745 -1.649 -14.056 1.00 75.19 74 MET A CA 1
ATOM 571 C C . MET A 1 74 ? 10.173 -1.300 -13.649 1.00 75.19 74 MET A C 1
ATOM 573 O O . MET A 1 74 ? 10.527 -1.409 -12.478 1.00 75.19 74 MET A O 1
ATOM 577 N N . SER A 1 75 ? 10.963 -0.781 -14.589 1.00 79.56 75 SER A N 1
ATOM 578 C CA . SER A 1 75 ? 12.299 -0.229 -14.342 1.00 79.56 75 SER A CA 1
ATOM 579 C C . SER A 1 75 ? 12.223 1.160 -13.688 1.00 79.56 75 SER A C 1
ATOM 581 O O . SER A 1 75 ? 12.842 2.129 -14.126 1.00 79.56 75 SER A O 1
ATOM 583 N N . SER A 1 76 ? 11.420 1.311 -12.636 1.00 89.12 76 SER A N 1
ATOM 584 C CA . SER A 1 76 ? 11.311 2.556 -11.871 1.00 89.12 76 SER A CA 1
ATOM 585 C C . SER A 1 76 ? 10.858 2.288 -10.441 1.00 89.12 76 SER A C 1
ATOM 587 O O . SER A 1 76 ? 10.074 1.373 -10.179 1.00 89.12 76 SER A O 1
ATOM 589 N N . ILE A 1 77 ? 11.339 3.114 -9.520 1.00 93.31 77 ILE A N 1
ATOM 590 C CA . ILE A 1 77 ? 10.921 3.145 -8.122 1.00 93.31 77 ILE A CA 1
ATOM 591 C C . ILE A 1 77 ? 10.056 4.387 -7.928 1.00 93.31 77 ILE A C 1
ATOM 593 O O . ILE A 1 77 ? 10.487 5.515 -8.162 1.00 93.31 77 ILE A O 1
ATOM 597 N N . MET A 1 78 ? 8.816 4.177 -7.515 1.00 94.31 78 MET A N 1
ATOM 598 C CA . MET A 1 78 ? 7.851 5.225 -7.214 1.00 94.31 78 MET A CA 1
ATOM 599 C C . MET A 1 78 ? 7.944 5.576 -5.732 1.00 94.31 78 MET A C 1
ATOM 601 O O . MET A 1 78 ? 7.767 4.699 -4.884 1.00 94.31 78 MET A O 1
ATOM 605 N N . GLN A 1 79 ? 8.217 6.843 -5.431 1.00 96.38 79 GLN A N 1
ATOM 606 C CA . GLN A 1 79 ? 8.282 7.377 -4.074 1.00 96.38 79 GLN A CA 1
ATOM 607 C C . GLN A 1 79 ? 7.004 8.158 -3.776 1.00 96.38 79 GLN A C 1
ATOM 609 O O . GLN A 1 79 ? 6.692 9.147 -4.443 1.00 96.38 79 GLN A O 1
ATOM 614 N N . TRP A 1 80 ? 6.296 7.724 -2.746 1.00 97.00 80 TRP A N 1
ATOM 615 C CA . TRP A 1 80 ? 5.036 8.281 -2.284 1.00 97.00 80 TRP A CA 1
ATOM 616 C C . TRP A 1 80 ? 5.228 8.996 -0.957 1.00 97.00 80 TRP A C 1
ATOM 618 O O . TRP A 1 80 ? 5.825 8.436 -0.042 1.00 97.00 80 TRP A O 1
ATOM 628 N N . ASP A 1 81 ? 4.694 10.203 -0.847 1.00 96.19 81 ASP A N 1
ATOM 629 C CA . ASP A 1 81 ? 4.517 10.915 0.416 1.00 96.19 81 ASP A CA 1
ATOM 630 C C . ASP A 1 81 ? 3.159 10.514 0.999 1.00 96.19 81 ASP A C 1
ATOM 632 O O . ASP A 1 81 ? 2.122 10.820 0.405 1.00 96.19 81 ASP A O 1
ATOM 636 N N . LEU A 1 82 ? 3.166 9.775 2.115 1.00 93.81 82 LEU A N 1
ATOM 637 C CA . LEU A 1 82 ? 1.929 9.296 2.740 1.00 93.81 82 LEU A CA 1
ATOM 638 C C . LEU A 1 82 ? 1.208 10.370 3.558 1.00 93.81 82 LEU A C 1
ATOM 640 O O . LEU A 1 82 ? 0.021 10.201 3.814 1.00 93.81 82 LEU A O 1
ATOM 644 N N . ASP A 1 83 ? 1.876 11.463 3.933 1.00 91.19 83 ASP A N 1
ATOM 645 C CA . ASP A 1 83 ? 1.210 12.598 4.585 1.00 91.19 83 ASP A CA 1
ATOM 646 C C . ASP A 1 83 ? 0.353 13.366 3.568 1.00 91.19 83 ASP A C 1
ATOM 648 O O . ASP A 1 83 ? -0.767 13.784 3.854 1.00 91.19 83 ASP A O 1
ATOM 652 N N . LYS A 1 84 ? 0.852 13.478 2.329 1.00 91.38 84 LYS A N 1
ATOM 653 C CA . LYS A 1 84 ? 0.127 14.115 1.216 1.00 91.38 84 LYS A CA 1
ATOM 654 C C . LYS A 1 84 ? -0.714 13.156 0.374 1.00 91.38 84 LYS A C 1
ATOM 656 O O . LYS A 1 84 ? -1.427 13.619 -0.512 1.00 91.38 84 LYS A O 1
ATOM 661 N N . GLU A 1 85 ? -0.581 11.851 0.594 1.00 90.12 85 GLU A N 1
ATOM 662 C CA . GLU A 1 85 ? -1.134 10.782 -0.252 1.00 90.12 85 GLU A CA 1
ATOM 663 C C . GLU A 1 85 ? -0.804 10.954 -1.752 1.00 90.12 85 GLU A C 1
ATOM 665 O O . GLU A 1 85 ? -1.641 10.736 -2.631 1.00 90.12 85 GLU A O 1
ATOM 670 N N . GLN A 1 86 ? 0.427 11.364 -2.071 1.00 93.81 86 GLN A N 1
ATOM 671 C CA . GLN A 1 86 ? 0.828 11.708 -3.441 1.00 93.81 86 GLN A CA 1
ATOM 672 C C . GLN A 1 86 ? 2.122 11.028 -3.877 1.00 93.81 86 GLN A C 1
ATOM 674 O O . GLN A 1 86 ? 3.073 10.888 -3.109 1.00 93.81 86 GLN A O 1
ATOM 679 N N . LEU A 1 87 ? 2.176 10.656 -5.158 1.00 95.19 87 LEU A N 1
ATOM 680 C CA . LEU A 1 87 ? 3.410 10.258 -5.823 1.00 95.19 87 LEU A CA 1
ATOM 681 C C . LEU A 1 87 ? 4.280 11.504 -6.003 1.00 95.1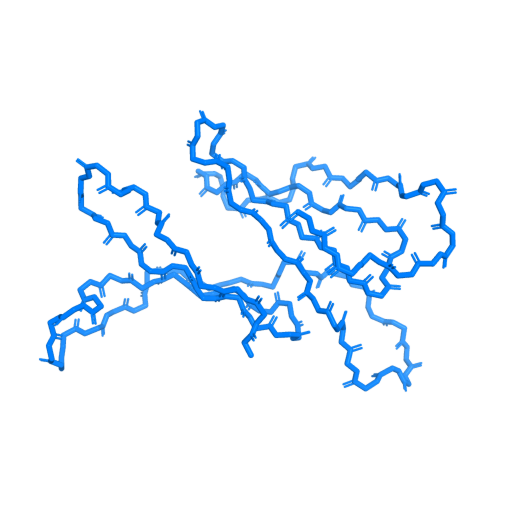9 87 LEU A C 1
ATOM 683 O O . LEU A 1 87 ? 3.958 12.366 -6.819 1.00 95.19 87 LEU A O 1
ATOM 687 N N . VAL A 1 88 ? 5.373 11.596 -5.249 1.00 96.69 88 VAL A N 1
ATOM 688 C CA . VAL A 1 88 ? 6.253 12.770 -5.280 1.00 96.69 88 VAL A CA 1
ATOM 689 C C . VAL A 1 88 ? 7.382 12.616 -6.284 1.00 96.69 88 VAL A C 1
ATOM 691 O O . VAL A 1 88 ? 7.716 13.586 -6.953 1.00 96.69 88 VAL A O 1
ATOM 694 N N . ASN A 1 89 ? 7.928 11.405 -6.446 1.00 94.88 89 ASN A N 1
ATOM 695 C CA . ASN A 1 89 ? 9.008 11.138 -7.395 1.00 94.88 89 ASN A CA 1
ATOM 696 C C . ASN A 1 89 ? 8.833 9.790 -8.100 1.00 94.88 89 ASN A C 1
ATOM 698 O O . ASN A 1 89 ? 8.312 8.825 -7.542 1.00 94.88 89 ASN A O 1
ATOM 702 N N . THR A 1 90 ? 9.358 9.712 -9.322 1.00 93.81 90 THR A N 1
ATOM 703 C CA . THR A 1 90 ? 9.605 8.452 -10.033 1.00 93.81 90 THR A CA 1
ATOM 704 C C . THR A 1 90 ? 11.092 8.376 -10.346 1.00 93.81 90 THR A C 1
ATOM 706 O O . THR A 1 90 ? 11.604 9.156 -11.146 1.00 93.81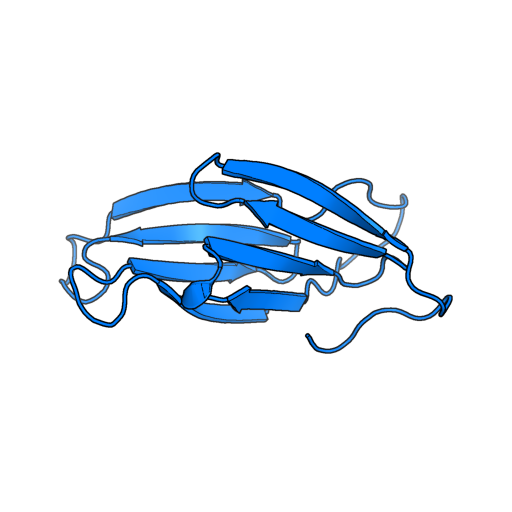 90 THR A O 1
ATOM 709 N N . ILE A 1 91 ? 11.788 7.465 -9.677 1.00 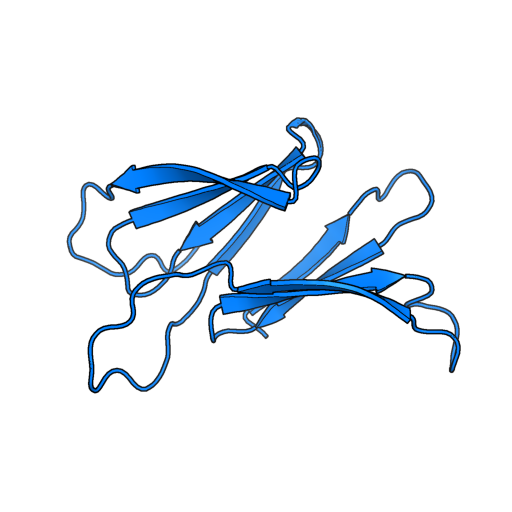93.38 91 ILE A N 1
ATOM 710 C CA . ILE A 1 91 ? 13.230 7.274 -9.796 1.00 93.38 91 ILE A CA 1
ATOM 711 C C . ILE A 1 91 ? 13.462 6.179 -10.843 1.00 93.38 91 ILE A C 1
ATOM 713 O O . ILE A 1 91 ? 13.058 5.037 -10.608 1.00 93.38 91 ILE A O 1
ATOM 717 N N . PRO A 1 92 ? 14.075 6.479 -12.000 1.00 89.81 92 PRO A N 1
ATOM 718 C CA . PRO A 1 92 ? 14.357 5.461 -13.001 1.00 89.81 92 PRO A CA 1
ATOM 719 C C . PRO A 1 92 ? 15.369 4.448 -12.456 1.00 89.81 92 PRO A C 1
ATOM 721 O O . PRO A 1 92 ? 16.376 4.808 -11.845 1.00 89.81 92 PRO A O 1
ATOM 724 N N . SER A 1 93 ? 15.094 3.168 -12.689 1.00 83.44 93 SER A N 1
ATOM 725 C CA . SER A 1 93 ? 16.058 2.095 -12.462 1.00 83.44 93 SER A CA 1
ATOM 726 C C . SER A 1 93 ? 17.176 2.201 -13.498 1.00 83.44 93 SER A C 1
ATOM 728 O O . SER A 1 93 ? 16.920 2.456 -14.671 1.00 83.44 93 SER A O 1
ATOM 730 N N . LEU A 1 94 ? 18.416 1.948 -13.078 1.00 82.56 94 LEU A N 1
ATOM 731 C CA . LEU A 1 94 ? 19.559 1.805 -13.992 1.00 82.56 94 LEU A CA 1
ATOM 732 C C . LEU A 1 94 ? 19.588 0.432 -14.692 1.00 82.56 94 LEU A C 1
ATOM 734 O O . LEU A 1 94 ? 20.466 0.170 -15.509 1.00 82.56 94 LEU A O 1
ATOM 738 N N . SER A 1 95 ? 18.658 -0.455 -14.336 1.00 80.31 95 SER A N 1
ATOM 739 C CA . SER A 1 95 ? 18.499 -1.801 -14.878 1.00 80.31 95 SER A CA 1
ATOM 740 C C . SER A 1 95 ? 17.172 -1.938 -15.621 1.00 80.31 95 SER A C 1
ATOM 742 O O . SER A 1 95 ? 16.136 -1.464 -15.152 1.00 80.31 95 SER A O 1
ATOM 744 N N . GLU A 1 96 ? 17.197 -2.665 -16.736 1.00 79.56 96 GLU A N 1
ATOM 745 C CA . GLU A 1 96 ? 16.005 -3.086 -17.486 1.00 79.56 96 GLU A CA 1
ATOM 746 C C . GLU A 1 96 ? 15.284 -4.281 -16.832 1.00 79.56 96 GLU A C 1
ATOM 748 O O . GLU A 1 96 ? 14.237 -4.723 -17.305 1.00 79.56 96 GLU A O 1
ATOM 753 N N . CYS A 1 97 ? 15.841 -4.832 -15.748 1.00 83.94 97 CYS A N 1
ATOM 754 C CA . CYS A 1 97 ? 15.229 -5.923 -14.997 1.00 83.94 97 CYS A CA 1
ATOM 755 C C . CYS A 1 97 ? 14.184 -5.419 -13.992 1.00 83.94 97 CYS A C 1
ATOM 757 O O . CYS A 1 97 ? 14.242 -4.289 -13.505 1.00 83.94 97 CYS A O 1
ATOM 759 N N . SER A 1 98 ? 13.266 -6.313 -13.622 1.00 86.50 98 SER A N 1
ATOM 760 C CA . SER A 1 98 ? 12.309 -6.090 -12.536 1.00 86.50 98 SER A CA 1
ATOM 761 C C . SER A 1 98 ? 13.003 -5.963 -11.180 1.00 86.50 98 SER A C 1
ATOM 763 O O . SER A 1 98 ? 13.960 -6.691 -10.898 1.00 86.50 98 SER A O 1
ATOM 765 N N . VAL A 1 99 ? 12.455 -5.127 -10.303 1.00 89.81 99 VAL A N 1
ATOM 766 C CA . VAL A 1 99 ? 12.885 -5.023 -8.905 1.00 89.81 99 VAL A CA 1
ATOM 767 C C . VAL A 1 99 ? 12.200 -6.117 -8.085 1.00 89.81 99 VAL A C 1
ATOM 769 O O . VAL A 1 99 ? 10.975 -6.206 -8.056 1.00 89.81 99 VAL A O 1
ATOM 772 N N . SER A 1 100 ? 12.991 -6.957 -7.413 1.00 90.69 100 SER A N 1
ATOM 773 C CA . SER A 1 100 ? 12.491 -8.086 -6.612 1.00 90.69 100 SER A CA 1
ATOM 774 C C . SER A 1 100 ? 12.446 -7.822 -5.104 1.00 90.69 100 SER A C 1
ATOM 776 O O . SER A 1 100 ? 11.790 -8.571 -4.384 1.00 90.69 100 SER A O 1
ATOM 778 N N . ALA A 1 101 ? 13.141 -6.789 -4.619 1.00 91.06 101 ALA A N 1
ATOM 779 C CA . ALA A 1 101 ? 13.144 -6.363 -3.221 1.00 91.06 101 ALA A CA 1
ATOM 780 C C . ALA A 1 101 ? 13.487 -4.867 -3.119 1.00 91.06 101 ALA A C 1
ATOM 782 O O . ALA A 1 101 ? 14.233 -4.353 -3.955 1.00 91.06 101 ALA A O 1
ATOM 783 N N . LEU A 1 102 ? 12.930 -4.207 -2.102 1.00 90.75 102 LEU A N 1
ATOM 784 C CA . LEU A 1 102 ? 13.205 -2.829 -1.692 1.00 90.75 102 LEU A CA 1
ATOM 785 C C . LEU A 1 102 ? 13.573 -2.825 -0.209 1.00 90.75 102 LEU A C 1
ATOM 787 O O . LEU A 1 102 ? 12.923 -3.603 0.534 1.00 90.75 102 LEU A O 1
#

Organism: NCBI:txid97028

InterPro domains:
  IPR001680 WD40 repeat [PS50082] (11-28)
  IPR004083 Regulatory associated protein of TOR [PTHR12848] (1-101)
  IPR015943 WD40/YVTN repeat-like-containing domain superfamily [G3DSA:2.130.10.10] (3-101)
  IPR036322 WD40-repeat-containing domain superfamily [SSF50978] (12-96)

Sequence (102 aa):
ISKLCLVNELDDSLLLAASSDGNIRVWKDYSLRGKQKLATAFSSIHGHKPGVRSRNAVVDWQQQSGYLYSSGEMSSIMQWDLDKEQLVNTIPSLSECSVSAL

Foldseek 3Di:
DQDWDWAPVVPQIWIWDADQQQKIWIWGPVVPPPPIDTPDIDRQDDDDDPPDPTQRKEKDADRVQQWIWIFFQAQWIFIARNVVRDGPDIGGHPDNGTDNYD